Protein AF-A0A968NMA6-F1 (afdb_monomer)

Foldseek 3Di:
DPPPPVVVVVVVVVVVVVVVVLVVLLVVLVVLLVVLVVCLVVVNLVVSLVSLVSSLVSCCVRVNCPDPSNVVSVVVNVVSVVSVVVVVVVVVVVVVVVVVVD

Radius of gyration: 22.26 Å; Cα contacts (8 Å, |Δi|>4): 64; chains: 1; bounding box: 59×18×73 Å

pLDDT: mean 84.62, std 15.58, range [43.38, 97.75]

Solvent-accessible surface area (backbone atoms only — not comparable to full-atom values): 5427 Å² total; per-residue (Å²): 135,83,63,64,65,61,54,50,53,53,50,51,53,49,52,53,53,52,47,52,56,53,52,57,50,49,58,51,26,52,52,32,38,54,53,17,51,54,30,47,74,72,67,39,45,82,71,12,51,62,30,27,50,57,19,32,55,48,30,37,76,74,62,30,75,86,30,69,68,27,46,52,39,50,53,52,45,53,54,46,52,53,51,48,52,52,52,52,52,51,52,52,51,52,53,54,54,52,64,74,78,108

Structure (mmCIF, N/CA/C/O backbone):
data_AF-A0A968NMA6-F1
#
_entry.id   AF-A0A968NMA6-F1
#
loop_
_atom_site.group_PDB
_atom_site.id
_atom_site.type_symbol
_atom_site.label_atom_id
_atom_site.label_alt_id
_atom_site.label_comp_id
_atom_site.label_asym_id
_atom_site.label_entity_id
_atom_site.label_seq_id
_atom_site.pdbx_PDB_ins_code
_atom_site.Cartn_x
_atom_site.Cartn_y
_atom_site.Cartn_z
_atom_site.occupancy
_atom_site.B_iso_or_equiv
_atom_site.auth_seq_id
_atom_site.auth_comp_id
_atom_site.auth_asym_id
_atom_site.auth_atom_id
_atom_site.pdbx_PDB_model_num
ATOM 1 N N . MET A 1 1 ? 27.393 -5.545 -45.484 1.00 43.38 1 MET A N 1
ATOM 2 C CA . MET A 1 1 ? 27.811 -5.019 -44.165 1.00 43.38 1 MET A CA 1
ATOM 3 C C . MET A 1 1 ? 26.575 -4.478 -43.460 1.00 43.38 1 MET A C 1
ATOM 5 O O . MET A 1 1 ? 26.009 -3.500 -43.925 1.00 43.38 1 MET A O 1
ATOM 9 N N . GLN A 1 2 ? 26.075 -5.167 -42.429 1.00 48.56 2 GLN A N 1
ATOM 10 C CA . GLN A 1 2 ? 24.904 -4.702 -41.675 1.00 48.56 2 GLN A CA 1
ATOM 11 C C . GLN A 1 2 ? 25.303 -3.508 -40.799 1.00 48.56 2 GLN A C 1
ATOM 13 O O . GLN A 1 2 ? 26.309 -3.563 -40.097 1.00 48.56 2 GLN A O 1
ATOM 18 N N . CYS A 1 3 ? 24.521 -2.431 -40.864 1.00 45.91 3 CYS A N 1
ATOM 19 C CA . CYS A 1 3 ? 24.783 -1.177 -40.167 1.00 45.91 3 CYS A CA 1
ATOM 20 C C . CYS A 1 3 ? 24.643 -1.355 -38.642 1.00 45.91 3 CYS A C 1
ATOM 22 O O . CYS A 1 3 ? 23.547 -1.290 -38.084 1.00 45.91 3 CYS A O 1
ATOM 24 N N . THR A 1 4 ? 25.763 -1.587 -37.957 1.00 57.75 4 THR A N 1
ATOM 25 C CA . THR A 1 4 ? 25.853 -1.674 -36.488 1.00 57.75 4 THR A CA 1
ATOM 26 C C . THR A 1 4 ? 25.427 -0.374 -35.806 1.00 57.75 4 THR A C 1
ATOM 28 O O . THR A 1 4 ? 24.840 -0.419 -34.727 1.00 57.75 4 THR A O 1
ATOM 31 N N . ARG A 1 5 ? 25.617 0.778 -36.467 1.00 55.34 5 ARG A N 1
ATOM 32 C CA . ARG A 1 5 ? 25.181 2.092 -35.966 1.00 55.34 5 ARG A CA 1
ATOM 33 C C . ARG A 1 5 ? 23.657 2.206 -35.890 1.00 55.34 5 ARG A C 1
ATOM 35 O O . ARG A 1 5 ? 23.144 2.604 -34.853 1.00 55.34 5 ARG A O 1
ATOM 42 N N . CYS A 1 6 ? 22.925 1.783 -36.925 1.00 50.72 6 CYS A N 1
ATOM 43 C CA . CYS A 1 6 ? 21.455 1.789 -36.908 1.00 50.72 6 CYS A CA 1
ATOM 44 C C . CYS A 1 6 ? 20.873 0.832 -35.856 1.00 50.72 6 CYS A C 1
ATOM 46 O O . CYS A 1 6 ? 19.894 1.184 -35.205 1.00 50.72 6 CYS A O 1
ATOM 48 N N . LYS A 1 7 ? 21.494 -0.339 -35.635 1.00 56.88 7 LYS A N 1
ATOM 49 C CA . LYS A 1 7 ? 21.100 -1.247 -34.541 1.00 56.88 7 LYS A CA 1
ATOM 50 C C . LYS A 1 7 ? 21.317 -0.613 -33.164 1.00 56.88 7 LYS A C 1
ATOM 52 O O . LYS A 1 7 ? 20.447 -0.739 -32.314 1.00 56.88 7 LYS A O 1
ATOM 57 N N . HIS A 1 8 ? 22.430 0.094 -32.955 1.00 57.03 8 HIS A N 1
ATOM 58 C CA . HIS A 1 8 ? 22.711 0.763 -31.682 1.00 57.03 8 HIS A CA 1
ATOM 59 C C . HIS A 1 8 ? 21.728 1.908 -31.403 1.00 57.03 8 HIS A C 1
ATOM 61 O O . HIS A 1 8 ? 21.176 1.963 -30.312 1.00 57.03 8 HIS A O 1
ATOM 67 N N . TYR A 1 9 ? 21.430 2.756 -32.398 1.00 58.81 9 TYR A N 1
ATOM 68 C CA . TYR A 1 9 ? 20.439 3.831 -32.252 1.00 58.81 9 TYR A CA 1
ATOM 69 C C . TYR A 1 9 ? 19.022 3.302 -32.011 1.00 58.81 9 TYR A C 1
ATOM 71 O O . TYR A 1 9 ? 18.322 3.829 -31.153 1.00 58.81 9 TYR A O 1
ATOM 79 N N . ALA A 1 10 ? 18.605 2.244 -32.716 1.00 58.94 10 ALA A N 1
ATOM 80 C CA . ALA A 1 10 ? 17.314 1.603 -32.469 1.00 58.94 10 ALA A CA 1
ATOM 81 C C . ALA A 1 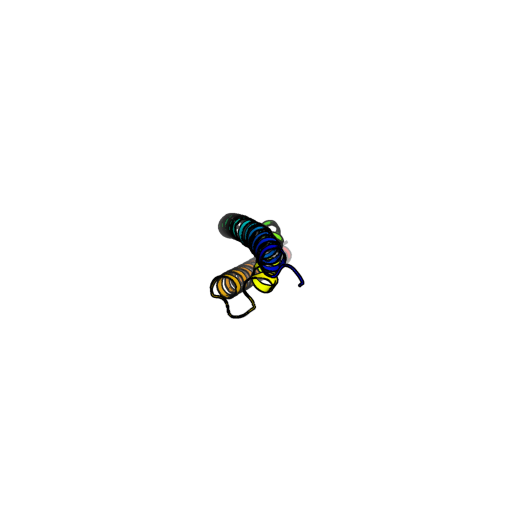10 ? 17.246 0.994 -31.058 1.00 58.94 10 ALA A C 1
ATOM 83 O O . ALA A 1 10 ? 16.238 1.143 -30.376 1.00 58.94 10 ALA A O 1
ATOM 84 N N . HIS A 1 11 ? 18.330 0.366 -30.593 1.00 59.97 11 HIS A N 1
ATOM 85 C CA . HIS A 1 11 ? 18.413 -0.189 -29.243 1.00 59.97 11 HIS A CA 1
ATOM 86 C C . HIS A 1 11 ? 18.403 0.907 -28.166 1.00 59.97 11 HIS A C 1
ATOM 88 O O . HIS A 1 11 ? 17.680 0.782 -27.187 1.00 59.97 11 HIS A O 1
ATOM 94 N N . GLN A 1 12 ? 19.130 2.011 -28.362 1.00 62.62 12 GLN A N 1
ATOM 95 C CA . GLN A 1 12 ? 19.096 3.172 -27.465 1.00 62.62 12 GLN A CA 1
ATOM 96 C C . GLN A 1 12 ? 17.707 3.810 -27.410 1.00 62.62 12 GLN A C 1
ATOM 98 O O . GLN A 1 12 ? 17.231 4.122 -26.328 1.00 62.62 12 GLN A O 1
ATOM 103 N N . TYR A 1 13 ? 17.038 3.973 -28.553 1.00 62.66 13 TYR A N 1
ATOM 104 C CA . TYR A 1 13 ? 15.692 4.543 -28.602 1.00 62.66 13 TYR A CA 1
ATOM 105 C C . TYR A 1 13 ? 14.682 3.662 -27.859 1.00 62.66 13 TYR A C 1
ATOM 107 O O . TYR A 1 13 ? 13.901 4.160 -27.059 1.00 62.66 13 TYR A O 1
ATOM 115 N N . VAL A 1 14 ? 14.756 2.344 -28.063 1.00 62.09 14 VAL A N 1
ATOM 116 C CA . VAL A 1 14 ? 14.000 1.348 -27.296 1.00 62.09 14 VAL A CA 1
ATOM 117 C C . VAL A 1 14 ? 14.288 1.517 -25.800 1.00 62.09 14 VAL A C 1
ATOM 119 O O . VAL A 1 14 ? 13.366 1.829 -25.056 1.00 62.09 14 VAL A O 1
ATOM 122 N N . VAL A 1 15 ? 15.543 1.426 -25.353 1.00 60.88 15 VAL A N 1
ATOM 123 C CA . VAL A 1 15 ? 15.904 1.537 -23.924 1.00 60.88 15 VAL A CA 1
ATOM 124 C C . VAL A 1 15 ? 15.386 2.835 -23.293 1.00 60.88 15 VAL A C 1
ATOM 126 O O . VAL A 1 15 ? 14.779 2.774 -22.235 1.00 60.88 15 VAL A O 1
ATOM 129 N N . VAL A 1 16 ? 15.508 3.986 -23.960 1.00 60.97 16 VAL A N 1
ATOM 130 C CA . VAL A 1 16 ? 15.045 5.280 -23.420 1.00 60.97 16 VAL A CA 1
ATOM 131 C C . VAL A 1 16 ? 13.515 5.366 -23.333 1.00 60.97 16 VAL A C 1
ATOM 133 O O . VAL A 1 16 ? 12.987 5.918 -22.372 1.00 60.97 16 VAL A O 1
ATOM 136 N N . VAL A 1 17 ? 12.779 4.810 -24.300 1.00 62.25 17 VAL A N 1
ATOM 137 C CA . VAL A 1 17 ? 11.303 4.785 -24.266 1.00 62.25 17 VAL A CA 1
ATOM 138 C C . VAL A 1 17 ? 10.794 3.795 -23.213 1.00 62.25 17 VAL A C 1
ATOM 140 O O . VAL A 1 17 ? 9.839 4.100 -22.498 1.00 62.25 17 VAL A O 1
ATOM 143 N N . TYR A 1 18 ? 11.449 2.638 -23.071 1.00 59.62 18 TYR A N 1
ATOM 144 C CA . TYR A 1 18 ? 11.161 1.686 -21.999 1.00 59.62 18 TYR A CA 1
ATOM 145 C C . TYR A 1 18 ? 11.508 2.277 -20.626 1.00 59.62 18 TYR A C 1
ATOM 147 O O . TYR A 1 18 ? 10.697 2.142 -19.718 1.00 59.62 18 TYR A O 1
ATOM 155 N N . ASP A 1 19 ? 12.617 3.005 -20.484 1.00 58.62 19 ASP A N 1
ATOM 156 C CA . ASP A 1 19 ? 12.985 3.711 -19.251 1.00 58.62 19 ASP A CA 1
ATOM 157 C C . ASP A 1 19 ? 11.994 4.834 -18.915 1.00 58.62 19 ASP A C 1
ATOM 159 O O . ASP A 1 19 ? 11.599 4.972 -17.761 1.00 58.62 19 ASP A O 1
ATOM 163 N N . TRP A 1 20 ? 11.507 5.594 -19.902 1.00 60.03 20 TRP A N 1
ATOM 164 C CA . TRP A 1 20 ? 10.475 6.616 -19.683 1.00 60.03 20 TRP A CA 1
ATOM 165 C C . TRP A 1 20 ? 9.139 5.997 -19.238 1.00 60.03 20 TRP A C 1
ATOM 167 O O . TRP A 1 20 ? 8.490 6.503 -18.323 1.00 60.03 20 TRP A O 1
ATOM 177 N N . PHE A 1 21 ? 8.764 4.848 -19.811 1.00 61.03 21 PHE A N 1
ATOM 178 C CA . PHE A 1 21 ? 7.590 4.080 -19.383 1.00 61.03 21 PHE A CA 1
ATOM 179 C C . PHE A 1 21 ? 7.785 3.407 -18.011 1.00 61.03 21 PHE A C 1
ATOM 181 O O . PHE A 1 21 ? 6.827 3.261 -17.251 1.00 61.03 21 PHE A O 1
ATOM 188 N N . ILE A 1 22 ? 9.014 3.006 -17.669 1.00 60.25 22 ILE A N 1
ATOM 189 C CA . ILE A 1 22 ? 9.387 2.455 -16.358 1.00 60.25 22 ILE A CA 1
ATOM 190 C C . ILE A 1 22 ? 9.332 3.545 -15.279 1.00 60.25 22 ILE A C 1
ATOM 192 O O . ILE A 1 22 ? 8.752 3.304 -14.221 1.00 60.25 22 ILE A O 1
ATOM 196 N N . LEU A 1 23 ? 9.87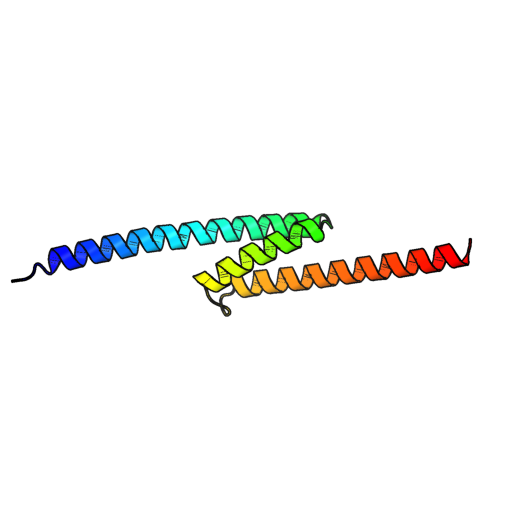1 4.738 -15.547 1.00 60.62 23 LEU A N 1
ATOM 197 C CA . LEU A 1 23 ? 9.889 5.866 -14.610 1.00 60.62 23 LEU A CA 1
ATOM 198 C C . LEU A 1 23 ? 8.487 6.437 -14.368 1.00 60.62 23 LEU A C 1
ATOM 200 O O . LEU A 1 23 ? 8.099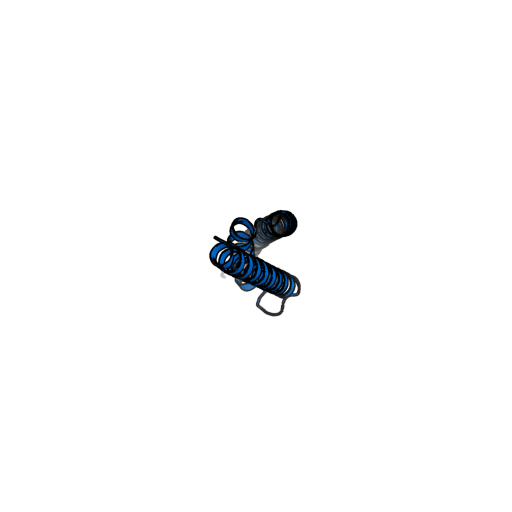 6.602 -13.214 1.00 60.62 23 LEU A O 1
ATOM 204 N N . TYR A 1 24 ? 7.683 6.622 -15.424 1.00 68.62 24 TYR A N 1
ATOM 205 C CA . TYR A 1 24 ? 6.301 7.111 -15.296 1.00 68.62 24 TYR A CA 1
ATOM 206 C C . TYR A 1 24 ? 5.442 6.229 -14.375 1.00 68.62 24 TYR A C 1
ATOM 208 O O . TYR A 1 24 ? 4.567 6.707 -13.655 1.00 68.62 24 TYR A O 1
ATOM 216 N N . ASN A 1 25 ? 5.707 4.923 -14.370 1.00 76.06 25 ASN A N 1
ATOM 217 C CA . ASN A 1 25 ? 4.948 3.967 -13.574 1.00 76.06 25 ASN A CA 1
ATOM 218 C C . ASN A 1 25 ? 5.272 4.064 -12.068 1.00 76.06 25 ASN A C 1
ATOM 220 O O . ASN A 1 25 ? 4.401 3.835 -11.232 1.00 76.06 25 ASN A O 1
ATOM 224 N N . LEU A 1 26 ? 6.502 4.444 -11.707 1.00 88.44 26 LEU A N 1
ATOM 225 C CA . LEU A 1 26 ? 6.923 4.553 -10.306 1.00 88.44 26 LEU A CA 1
ATOM 226 C C . LEU A 1 26 ? 6.378 5.808 -9.621 1.00 88.44 26 LEU A C 1
ATOM 228 O O . LEU A 1 26 ? 5.921 5.712 -8.485 1.00 88.44 26 LEU A O 1
ATOM 232 N N . ASP A 1 27 ? 6.348 6.947 -10.316 1.00 89.50 27 ASP A N 1
ATOM 233 C CA . ASP A 1 27 ? 5.756 8.182 -9.781 1.00 89.50 27 ASP A CA 1
ATOM 234 C C . ASP A 1 27 ? 4.241 8.022 -9.552 1.00 89.50 27 ASP A C 1
ATOM 236 O O . ASP A 1 27 ? 3.671 8.531 -8.580 1.00 89.50 27 ASP A O 1
ATOM 240 N N . TYR A 1 28 ? 3.580 7.251 -10.423 1.00 91.44 28 TYR A N 1
ATOM 241 C CA . TYR A 1 28 ? 2.181 6.874 -10.248 1.00 91.44 28 TYR A CA 1
ATOM 242 C C . TYR A 1 28 ? 1.975 5.991 -9.005 1.00 91.44 28 TYR A C 1
ATOM 244 O O . TYR A 1 28 ? 1.074 6.259 -8.207 1.00 91.44 28 TYR A O 1
ATOM 252 N N . ALA A 1 29 ? 2.838 4.993 -8.781 1.00 94.81 29 ALA A N 1
ATOM 253 C CA . ALA A 1 29 ? 2.794 4.162 -7.576 1.00 94.81 29 ALA A CA 1
ATOM 254 C C . ALA A 1 29 ? 3.062 4.962 -6.290 1.00 94.81 29 ALA A C 1
ATOM 256 O O . ALA A 1 29 ? 2.343 4.784 -5.307 1.00 94.81 29 ALA A O 1
ATOM 257 N N . ASP A 1 30 ? 4.029 5.885 -6.311 1.00 94.94 30 ASP A N 1
ATOM 258 C CA . ASP A 1 30 ? 4.322 6.782 -5.185 1.00 94.94 30 ASP A CA 1
ATOM 259 C C . ASP A 1 30 ? 3.106 7.660 -4.848 1.00 94.94 30 ASP A C 1
ATOM 261 O O . ASP A 1 30 ? 2.767 7.846 -3.677 1.00 94.94 30 ASP A O 1
ATOM 265 N N . SER A 1 31 ? 2.389 8.138 -5.868 1.00 95.69 31 SER A N 1
ATOM 266 C CA . SER A 1 31 ? 1.170 8.934 -5.688 1.00 95.69 31 SER A CA 1
ATOM 267 C C . SER A 1 31 ? 0.039 8.117 -5.053 1.00 95.69 31 SER A C 1
ATOM 269 O O . SER A 1 31 ? -0.613 8.583 -4.114 1.00 95.69 31 SER A O 1
ATOM 271 N N . LEU A 1 32 ? -0.170 6.880 -5.517 1.00 97.00 32 LEU A N 1
ATOM 272 C CA . LEU A 1 32 ? -1.149 5.952 -4.939 1.00 97.00 32 LEU A CA 1
ATOM 273 C C . LEU A 1 32 ? -0.810 5.603 -3.485 1.00 97.00 32 LEU A C 1
ATOM 275 O O . LEU A 1 32 ? -1.690 5.629 -2.624 1.00 97.00 32 LEU A O 1
ATOM 279 N N . HIS A 1 33 ? 0.464 5.321 -3.198 1.00 97.06 33 HIS A N 1
ATOM 280 C CA . HIS A 1 33 ? 0.955 5.022 -1.851 1.00 97.06 33 HIS A CA 1
ATOM 281 C C . HIS A 1 33 ? 0.727 6.196 -0.892 1.00 97.06 33 HIS A C 1
ATOM 283 O O . HIS A 1 33 ? 0.203 6.000 0.206 1.00 97.06 33 HIS A O 1
ATOM 289 N N . CYS A 1 34 ? 1.032 7.421 -1.328 1.00 96.81 34 CYS A N 1
ATOM 290 C CA . CYS A 1 34 ? 0.779 8.634 -0.549 1.00 96.81 34 CYS A CA 1
ATOM 291 C C . CYS A 1 34 ? -0.715 8.836 -0.256 1.00 96.81 34 CYS A C 1
ATOM 293 O O . CYS A 1 34 ? -1.085 9.156 0.877 1.00 96.81 34 CYS A O 1
ATOM 295 N N . LEU A 1 35 ? -1.584 8.624 -1.249 1.00 97.75 35 LEU A N 1
ATOM 296 C CA . LEU A 1 35 ? -3.032 8.750 -1.070 1.00 97.75 35 LEU A CA 1
ATOM 297 C C . LEU A 1 35 ? -3.577 7.691 -0.099 1.00 97.75 35 LEU A C 1
ATOM 299 O O . LEU A 1 35 ? -4.352 8.013 0.803 1.00 97.75 35 LEU A O 1
ATOM 303 N N . ALA A 1 36 ? -3.115 6.447 -0.224 1.00 97.44 36 ALA A N 1
ATOM 304 C CA . ALA A 1 36 ? -3.459 5.366 0.693 1.00 97.44 36 ALA A CA 1
ATOM 305 C C . ALA A 1 36 ? -3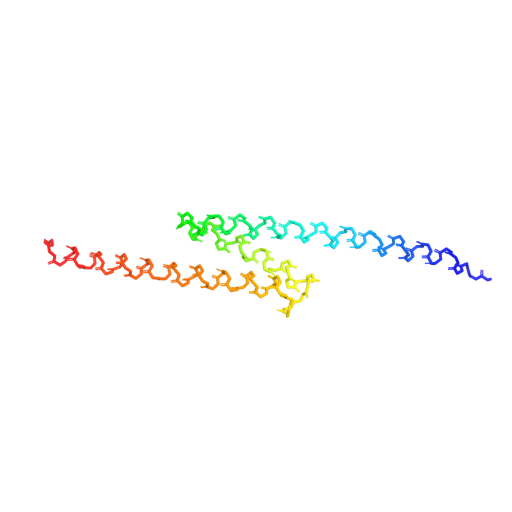.030 5.682 2.135 1.00 97.44 36 ALA A C 1
ATOM 307 O O . ALA A 1 36 ? -3.773 5.446 3.091 1.00 97.44 36 ALA A O 1
ATOM 308 N N . TYR A 1 37 ? -1.842 6.267 2.304 1.00 96.56 37 TYR A N 1
ATOM 309 C CA . TYR A 1 37 ? -1.342 6.707 3.603 1.00 96.56 37 TYR A CA 1
ATOM 310 C C . TYR A 1 37 ? -2.200 7.813 4.219 1.00 96.56 37 TYR A C 1
ATOM 312 O O . TYR A 1 37 ? -2.527 7.750 5.407 1.00 96.56 37 TYR A O 1
ATOM 320 N N . LEU A 1 38 ? -2.635 8.783 3.413 1.00 97.06 38 LEU A N 1
ATOM 321 C CA . LEU A 1 38 ? -3.542 9.834 3.863 1.00 97.06 38 LEU A CA 1
ATOM 322 C C . LEU A 1 38 ? -4.881 9.257 4.350 1.00 97.06 38 LEU A C 1
ATOM 324 O O . LEU A 1 38 ? -5.325 9.596 5.447 1.00 97.06 38 LEU A O 1
ATOM 328 N N . TYR A 1 39 ? -5.500 8.357 3.584 1.00 96.81 39 TYR A N 1
ATOM 329 C CA . TYR A 1 39 ? -6.760 7.721 3.980 1.00 96.81 39 TYR A CA 1
ATOM 330 C C . TYR A 1 39 ? -6.616 6.815 5.208 1.00 96.81 39 TYR A C 1
ATOM 332 O O . TYR A 1 39 ? -7.475 6.844 6.091 1.00 96.81 39 TYR A O 1
ATOM 340 N N . ASN A 1 40 ? -5.497 6.099 5.340 1.00 94.75 40 ASN A N 1
ATOM 341 C CA . ASN A 1 40 ? -5.175 5.339 6.549 1.00 94.75 40 ASN A CA 1
ATOM 342 C C . ASN A 1 40 ? -5.130 6.24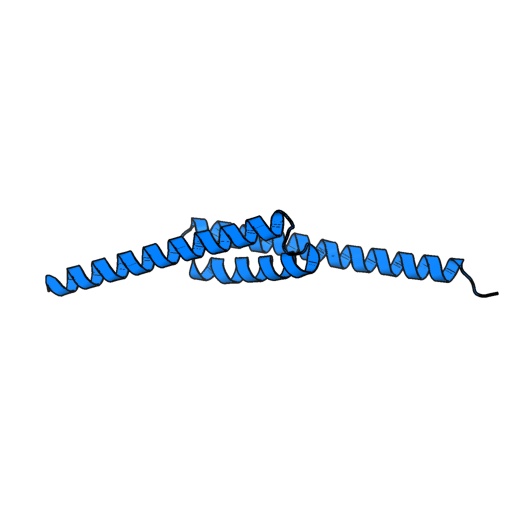3 7.794 1.00 94.75 40 ASN A C 1
ATOM 344 O O . ASN A 1 40 ? -5.649 5.880 8.848 1.00 94.75 40 ASN A O 1
ATOM 348 N N . ASN A 1 41 ? -4.554 7.442 7.679 1.00 93.88 41 ASN A N 1
ATOM 349 C CA . ASN A 1 41 ? -4.503 8.398 8.789 1.00 93.88 41 ASN A CA 1
ATOM 350 C C . ASN A 1 41 ? -5.870 9.014 9.116 1.00 93.88 41 ASN A C 1
ATOM 352 O O . ASN A 1 41 ? -6.101 9.399 10.258 1.00 93.88 41 ASN A O 1
ATOM 356 N N . GLN A 1 42 ? -6.787 9.065 8.149 1.00 94.88 42 GLN A N 1
ATOM 357 C CA . GLN A 1 42 ? -8.176 9.486 8.362 1.00 94.88 42 GLN A CA 1
ATOM 358 C C . GLN A 1 42 ? -9.070 8.366 8.926 1.00 94.88 42 GLN A C 1
ATOM 360 O O . GLN A 1 42 ? -10.252 8.598 9.162 1.00 94.88 42 GLN A O 1
ATOM 365 N N . GLY A 1 43 ? -8.541 7.152 9.121 1.00 92.62 43 GLY A N 1
ATOM 366 C CA . GLY A 1 43 ? -9.320 5.991 9.565 1.00 92.62 43 GLY A CA 1
ATOM 367 C C . GLY A 1 43 ? -10.174 5.346 8.468 1.00 92.62 43 GLY A C 1
ATOM 368 O O . GLY A 1 43 ? -10.946 4.435 8.751 1.00 92.62 43 GLY A O 1
ATOM 369 N N . LYS A 1 44 ? -10.028 5.784 7.212 1.00 94.75 44 LYS A N 1
ATOM 370 C CA . LYS A 1 44 ? -10.751 5.255 6.050 1.00 94.75 44 LYS A CA 1
ATOM 371 C C . LYS A 1 44 ? -10.024 4.045 5.466 1.00 94.75 44 LYS A C 1
ATOM 373 O O . LYS A 1 44 ? -9.446 4.105 4.381 1.00 94.75 44 LYS A O 1
ATOM 378 N N . TYR A 1 45 ? -9.993 2.954 6.225 1.00 94.12 45 TYR A N 1
ATOM 379 C CA . TYR A 1 45 ? -9.197 1.776 5.867 1.00 94.12 45 TYR A CA 1
ATOM 380 C C . TYR A 1 45 ? -9.683 1.089 4.586 1.00 94.12 45 TYR A C 1
ATOM 382 O O . TYR A 1 45 ? -8.849 0.689 3.774 1.00 94.12 45 TYR A O 1
ATOM 390 N N . ASP A 1 46 ? -10.997 1.057 4.357 1.00 92.94 46 ASP A N 1
ATOM 391 C CA . ASP A 1 46 ? -11.601 0.444 3.167 1.00 92.94 46 ASP A CA 1
ATOM 392 C C . ASP A 1 46 ? -11.214 1.170 1.865 1.00 92.94 46 ASP A C 1
ATOM 394 O O . ASP A 1 46 ? -11.011 0.536 0.832 1.00 92.94 46 ASP A O 1
ATOM 398 N N . GLU A 1 47 ? -11.061 2.500 1.915 1.00 94.25 47 GLU A N 1
ATOM 399 C CA . GLU A 1 47 ? -10.618 3.319 0.773 1.00 94.25 47 GLU A CA 1
ATOM 400 C C . GLU A 1 47 ? -9.095 3.225 0.558 1.00 94.25 47 GLU A C 1
ATOM 402 O O . GLU A 1 47 ? -8.612 3.273 -0.573 1.00 94.25 47 GLU A O 1
ATOM 407 N N . ALA A 1 48 ? -8.319 3.067 1.634 1.00 96.94 48 ALA A N 1
ATOM 408 C CA . ALA A 1 48 ? -6.858 3.011 1.585 1.00 96.94 48 ALA A CA 1
ATOM 409 C C . ALA A 1 48 ? -6.301 1.652 1.119 1.00 96.94 48 ALA A C 1
ATOM 411 O O . ALA A 1 48 ? -5.293 1.606 0.412 1.00 96.94 48 ALA A O 1
ATOM 412 N N . GLU A 1 49 ? -6.929 0.538 1.496 1.00 95.06 49 GLU A N 1
ATOM 413 C CA . GLU A 1 49 ? -6.463 -0.805 1.138 1.00 95.06 49 GLU A CA 1
ATOM 414 C C . GLU A 1 49 ? -6.294 -1.056 -0.380 1.00 95.06 49 GLU A C 1
ATOM 416 O O . GLU A 1 49 ? -5.246 -1.587 -0.771 1.00 95.06 49 GLU A O 1
ATOM 421 N N . PRO A 1 50 ? -7.263 -0.737 -1.264 1.00 97.31 50 PRO A N 1
ATOM 422 C CA . PRO A 1 50 ? -7.103 -0.976 -2.700 1.00 97.31 50 PRO A CA 1
ATOM 423 C C . PRO A 1 50 ? -5.967 -0.145 -3.309 1.00 97.31 50 PRO A C 1
ATOM 425 O O . PRO A 1 50 ? -5.256 -0.639 -4.182 1.00 97.31 50 PRO A O 1
ATOM 428 N N . LEU A 1 51 ? -5.744 1.073 -2.809 1.00 97.75 51 LEU A N 1
ATOM 429 C CA . LEU A 1 51 ? -4.670 1.951 -3.274 1.00 97.75 51 LEU A CA 1
ATOM 430 C C . LEU A 1 51 ? -3.288 1.400 -2.906 1.00 97.75 51 LEU A C 1
ATOM 432 O O . LEU A 1 51 ? -2.395 1.365 -3.751 1.00 97.75 51 LEU A O 1
ATOM 436 N N . TYR A 1 52 ? -3.122 0.903 -1.674 1.00 97.50 52 TYR A N 1
ATOM 437 C CA . TYR A 1 52 ? -1.888 0.222 -1.275 1.00 97.50 52 TYR A CA 1
ATOM 438 C C . TYR A 1 52 ? -1.626 -1.035 -2.105 1.00 97.50 52 TYR A C 1
ATOM 440 O O . TYR A 1 52 ? -0.486 -1.269 -2.493 1.00 97.50 52 TYR A O 1
ATOM 448 N N . ARG A 1 53 ? -2.662 -1.831 -2.405 1.00 97.19 53 ARG A N 1
ATOM 449 C CA . ARG A 1 53 ? -2.521 -3.019 -3.263 1.00 97.19 53 ARG A CA 1
ATOM 450 C C . ARG A 1 53 ? -2.053 -2.651 -4.668 1.00 97.19 53 ARG A C 1
ATOM 452 O O . ARG A 1 53 ? -1.075 -3.214 -5.140 1.00 97.19 53 ARG A O 1
ATOM 459 N N . GLN A 1 54 ? -2.685 -1.658 -5.290 1.00 96.38 54 GLN A N 1
ATOM 460 C CA . GLN A 1 54 ? -2.303 -1.215 -6.629 1.00 96.38 54 GLN A CA 1
ATOM 461 C C . GLN A 1 54 ? -0.869 -0.660 -6.669 1.00 96.38 54 GLN A C 1
ATOM 463 O O . GLN A 1 54 ? -0.113 -0.971 -7.588 1.00 96.38 54 GLN A O 1
ATOM 468 N N . ALA A 1 55 ? -0.470 0.128 -5.664 1.00 96.25 55 ALA A N 1
ATOM 469 C CA . ALA A 1 55 ? 0.903 0.616 -5.551 1.00 96.25 55 ALA A CA 1
ATOM 470 C C . ALA A 1 55 ? 1.905 -0.537 -5.363 1.00 96.25 55 ALA A C 1
ATOM 472 O O . ALA A 1 55 ? 2.964 -0.545 -5.989 1.00 96.25 55 ALA A O 1
ATOM 473 N N . LEU A 1 56 ? 1.567 -1.526 -4.527 1.00 96.56 56 LEU A N 1
ATOM 474 C CA . LEU A 1 56 ? 2.408 -2.695 -4.279 1.00 96.56 56 LEU A CA 1
ATOM 475 C C . LEU A 1 56 ? 2.625 -3.525 -5.548 1.00 96.56 56 LEU A C 1
ATOM 477 O O . LEU A 1 56 ? 3.771 -3.854 -5.839 1.00 96.56 56 LEU A O 1
ATOM 481 N N . ASP A 1 57 ? 1.573 -3.790 -6.326 1.00 94.50 57 ASP A N 1
ATOM 482 C CA 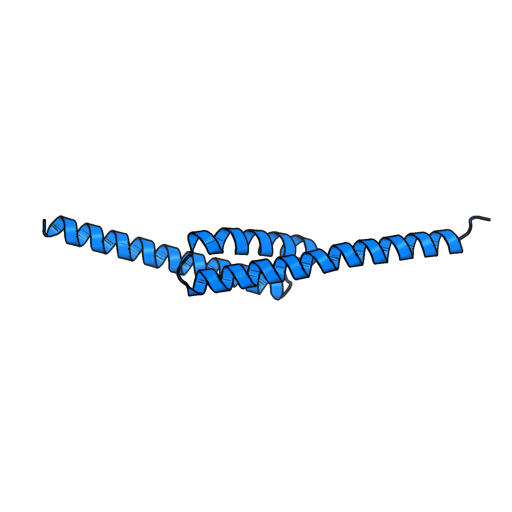. ASP A 1 57 ? 1.673 -4.545 -7.581 1.00 94.50 57 ASP A CA 1
ATOM 483 C C . ASP A 1 57 ? 2.657 -3.880 -8.556 1.00 94.50 57 ASP A C 1
ATOM 485 O O . ASP A 1 57 ? 3.493 -4.545 -9.173 1.00 94.50 57 ASP A O 1
ATOM 489 N N . ILE A 1 58 ? 2.609 -2.548 -8.663 1.00 92.38 58 ILE A N 1
ATOM 490 C CA . ILE A 1 58 ? 3.538 -1.788 -9.505 1.00 92.38 58 ILE A CA 1
ATOM 491 C C . ILE A 1 58 ? 4.967 -1.878 -8.958 1.00 92.38 58 ILE A C 1
ATOM 493 O O . ILE A 1 58 ? 5.903 -2.136 -9.722 1.00 92.38 58 ILE A O 1
ATOM 497 N N . TYR A 1 59 ? 5.160 -1.686 -7.650 1.00 94.44 59 TYR A N 1
ATOM 498 C CA . TYR A 1 59 ? 6.486 -1.785 -7.041 1.00 94.44 59 TYR A CA 1
ATOM 499 C C . TYR A 1 59 ? 7.089 -3.185 -7.193 1.00 94.44 59 TYR A C 1
ATOM 501 O O . TYR A 1 59 ? 8.271 -3.301 -7.507 1.00 94.44 59 TYR A O 1
ATOM 509 N N . GLU A 1 60 ? 6.298 -4.247 -7.047 1.00 93.19 60 GLU A N 1
ATOM 510 C CA . GLU A 1 60 ? 6.761 -5.622 -7.245 1.00 93.19 60 GLU A CA 1
ATOM 511 C C . GLU A 1 60 ? 7.158 -5.884 -8.700 1.00 93.19 60 GLU A C 1
ATOM 513 O O . GLU A 1 60 ? 8.224 -6.449 -8.946 1.00 93.19 60 GLU A O 1
ATOM 518 N N . GLN A 1 61 ? 6.363 -5.415 -9.666 1.00 89.88 61 GLN A N 1
ATOM 519 C CA . GLN A 1 61 ? 6.665 -5.579 -11.091 1.00 89.88 61 GLN A CA 1
ATOM 520 C C . GLN A 1 61 ? 7.901 -4.794 -11.543 1.00 89.88 61 GLN A C 1
ATOM 522 O O . GLN A 1 61 ? 8.608 -5.234 -12.450 1.00 89.88 61 GLN A O 1
ATOM 527 N N . ARG A 1 62 ? 8.148 -3.612 -10.963 1.00 88.75 62 ARG A N 1
ATOM 528 C CA . ARG A 1 62 ? 9.203 -2.691 -11.425 1.00 88.75 62 ARG A CA 1
ATOM 529 C C . ARG A 1 62 ? 10.492 -2.775 -10.623 1.00 88.75 62 ARG A C 1
ATOM 531 O O . ARG A 1 62 ? 11.568 -2.690 -11.204 1.00 88.75 62 ARG A O 1
ATOM 538 N N . LEU A 1 63 ? 10.384 -2.907 -9.306 1.00 90.12 63 LEU A N 1
ATOM 539 C CA . LEU A 1 63 ? 11.511 -2.852 -8.374 1.00 90.12 63 LEU A CA 1
ATOM 540 C C . LEU A 1 63 ? 11.835 -4.226 -7.774 1.00 90.12 63 LEU A C 1
ATOM 542 O O . LEU A 1 63 ? 12.933 -4.430 -7.258 1.00 90.12 63 LEU A O 1
ATOM 546 N N . GLY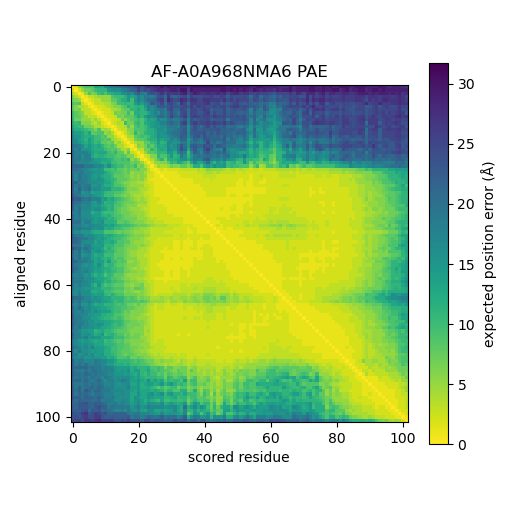 A 1 64 ? 10.892 -5.169 -7.841 1.00 90.94 64 GLY A N 1
ATOM 547 C CA . GLY A 1 64 ? 11.001 -6.483 -7.219 1.00 90.94 64 GLY A CA 1
ATOM 548 C C . GLY A 1 64 ? 10.618 -6.484 -5.736 1.00 90.94 64 GLY A C 1
ATOM 549 O O . GLY A 1 64 ? 10.420 -5.444 -5.102 1.00 90.94 64 GLY A O 1
ATOM 550 N N . SER A 1 65 ? 10.532 -7.685 -5.162 1.00 91.88 65 SER A N 1
ATOM 551 C CA . SER A 1 65 ? 10.075 -7.911 -3.782 1.00 91.88 65 SER A CA 1
ATOM 552 C C . SER A 1 65 ? 11.014 -7.349 -2.714 1.00 91.88 65 SER A C 1
ATOM 554 O O . SER A 1 65 ? 10.560 -6.981 -1.640 1.00 91.88 65 SER A O 1
ATOM 556 N N . ASN A 1 66 ? 12.319 -7.281 -2.991 1.00 92.62 66 ASN A N 1
ATOM 557 C CA . ASN A 1 66 ? 13.333 -6.920 -1.993 1.00 92.62 66 ASN A CA 1
ATOM 558 C C . ASN A 1 66 ? 13.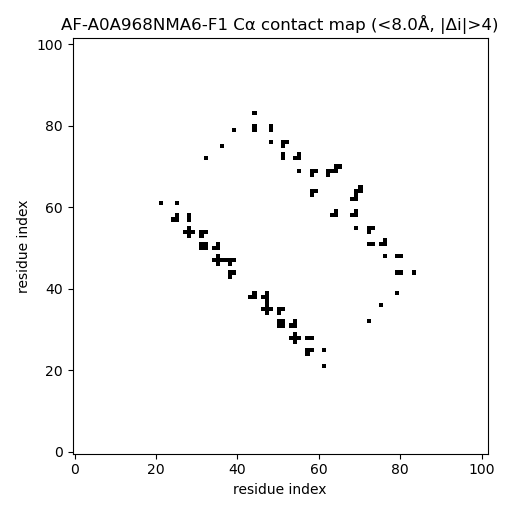618 -5.414 -1.937 1.00 92.62 66 ASN A C 1
ATOM 560 O O . ASN A 1 66 ? 14.426 -4.968 -1.122 1.00 92.62 66 ASN A O 1
ATOM 564 N N . HIS A 1 67 ? 12.991 -4.625 -2.810 1.00 92.69 67 HIS A N 1
ATOM 565 C CA . HIS A 1 67 ? 13.240 -3.197 -2.862 1.00 92.69 67 HIS A CA 1
ATOM 566 C C . HIS A 1 67 ? 12.620 -2.480 -1.646 1.00 92.69 67 HIS A C 1
ATOM 568 O O . HIS A 1 67 ? 11.481 -2.780 -1.275 1.00 92.69 67 HIS A O 1
ATOM 574 N N . PRO A 1 68 ? 13.299 -1.478 -1.050 1.00 95.44 68 PRO A N 1
ATOM 575 C CA . PRO A 1 68 ? 12.791 -0.762 0.122 1.00 95.44 68 PRO A CA 1
ATOM 576 C C . PRO A 1 68 ? 11.384 -0.177 -0.056 1.00 95.44 68 PRO A C 1
ATOM 578 O O . PRO A 1 68 ? 10.567 -0.263 0.853 1.00 95.44 68 PRO A O 1
ATOM 581 N N . ARG A 1 69 ? 11.068 0.372 -1.239 1.00 93.25 69 ARG A N 1
ATOM 582 C CA . ARG A 1 69 ? 9.718 0.895 -1.538 1.00 93.25 69 ARG A CA 1
ATOM 583 C C . ARG A 1 69 ? 8.643 -0.194 -1.504 1.00 93.25 69 ARG A C 1
ATOM 585 O O . ARG A 1 69 ? 7.594 0.018 -0.904 1.00 93.25 69 ARG A O 1
ATOM 592 N N . THR A 1 70 ? 8.927 -1.365 -2.074 1.00 95.50 70 THR A N 1
ATOM 593 C CA . THR A 1 70 ? 8.025 -2.523 -2.053 1.00 95.50 70 THR A CA 1
ATOM 594 C C . THR A 1 70 ? 7.766 -2.978 -0.618 1.00 95.50 70 THR A C 1
ATOM 596 O O . THR A 1 70 ? 6.614 -3.121 -0.209 1.00 95.50 70 THR A O 1
ATOM 599 N N . ASN A 1 71 ? 8.831 -3.111 0.179 1.00 97.06 71 ASN A N 1
ATOM 600 C CA . ASN A 1 71 ? 8.739 -3.499 1.588 1.00 97.06 71 ASN A CA 1
ATOM 601 C C . ASN A 1 71 ? 7.951 -2.480 2.421 1.00 97.06 71 ASN A C 1
ATOM 603 O O . ASN A 1 71 ? 7.071 -2.866 3.187 1.00 97.06 71 ASN A O 1
ATOM 607 N N . ASN A 1 72 ? 8.208 -1.183 2.230 1.00 95.75 72 ASN A N 1
ATOM 608 C CA . ASN A 1 72 ? 7.479 -0.118 2.920 1.00 95.75 72 ASN A CA 1
ATOM 609 C C . ASN A 1 72 ? 5.987 -0.127 2.563 1.00 95.75 72 ASN A C 1
ATOM 611 O O . ASN A 1 72 ? 5.137 0.017 3.441 1.00 95.75 72 ASN A O 1
ATOM 615 N N . CYS A 1 73 ? 5.652 -0.306 1.282 1.00 96.50 73 CYS A N 1
ATOM 616 C CA . CYS A 1 73 ? 4.263 -0.396 0.838 1.00 96.50 73 CYS A CA 1
ATOM 617 C C . CYS A 1 73 ? 3.553 -1.601 1.475 1.00 96.50 73 CYS A C 1
ATOM 619 O O . CYS A 1 73 ? 2.473 -1.454 2.052 1.00 96.50 73 CYS A O 1
ATOM 621 N N . ARG A 1 74 ? 4.205 -2.769 1.467 1.00 97.38 74 ARG A N 1
ATOM 622 C CA . ARG A 1 74 ? 3.700 -3.995 2.095 1.00 97.38 74 ARG A CA 1
ATOM 623 C C . ARG A 1 74 ? 3.469 -3.822 3.595 1.00 97.38 74 ARG A C 1
ATOM 625 O O . ARG A 1 74 ? 2.387 -4.130 4.085 1.00 97.38 74 ARG A O 1
ATOM 632 N N . GLN A 1 75 ? 4.445 -3.269 4.309 1.00 97.50 75 GLN A N 1
ATOM 633 C CA . GLN A 1 75 ? 4.334 -3.058 5.748 1.00 97.50 75 GLN A CA 1
ATOM 634 C C . GLN A 1 75 ? 3.216 -2.067 6.097 1.00 97.50 75 GLN A C 1
ATOM 636 O O . GLN A 1 75 ? 2.464 -2.276 7.049 1.00 97.50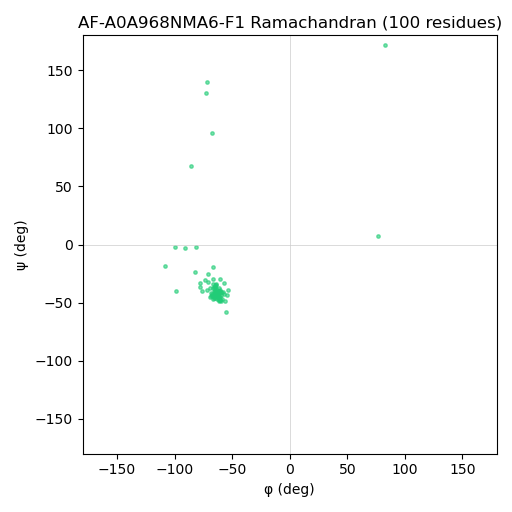 75 GLN A O 1
ATOM 641 N N . ASN A 1 76 ? 3.042 -1.010 5.302 1.00 96.75 76 ASN A N 1
ATOM 642 C CA . ASN A 1 76 ? 1.938 -0.073 5.494 1.00 96.75 76 ASN A CA 1
ATOM 643 C C . ASN A 1 76 ? 0.568 -0.731 5.279 1.00 96.75 76 ASN A C 1
ATOM 645 O O . ASN A 1 76 ? -0.358 -0.469 6.052 1.00 96.75 76 ASN A O 1
ATOM 649 N N . LEU A 1 77 ? 0.447 -1.607 4.279 1.00 97.06 77 LEU A N 1
ATOM 650 C CA . LEU A 1 77 ? -0.763 -2.387 4.026 1.00 97.06 77 LEU A CA 1
ATOM 651 C C . LEU A 1 77 ? -1.084 -3.345 5.188 1.00 97.06 77 LEU A C 1
ATOM 653 O O . LEU A 1 77 ? -2.229 -3.419 5.633 1.00 97.06 77 LEU A O 1
ATOM 657 N N . GLU A 1 78 ? -0.084 -4.044 5.723 1.00 96.62 78 GLU A N 1
ATOM 658 C CA . GLU A 1 78 ? -0.238 -4.933 6.887 1.00 96.62 78 GLU A CA 1
ATOM 659 C C . GLU A 1 78 ? -0.662 -4.168 8.149 1.00 96.62 78 GLU A C 1
ATOM 661 O O . GLU A 1 78 ? -1.574 -4.587 8.874 1.00 96.62 78 GLU A O 1
ATOM 666 N N . ASN A 1 79 ? -0.055 -3.003 8.382 1.00 95.50 79 ASN A N 1
ATOM 667 C CA . ASN A 1 79 ? -0.403 -2.124 9.495 1.00 95.50 79 ASN A CA 1
ATOM 668 C C . ASN A 1 79 ? -1.852 -1.633 9.394 1.00 95.50 79 ASN A C 1
ATOM 670 O O . ASN A 1 79 ? -2.575 -1.634 10.392 1.00 95.50 79 ASN A O 1
ATOM 674 N N . LEU A 1 80 ? -2.296 -1.238 8.197 1.00 95.75 80 LEU A N 1
ATOM 675 C CA . LEU A 1 80 ? -3.685 -0.847 7.957 1.00 95.75 80 LEU A CA 1
ATOM 676 C C . LEU A 1 80 ? -4.648 -1.999 8.257 1.00 95.75 80 LEU A C 1
ATOM 678 O O . LEU A 1 80 ? -5.623 -1.805 8.982 1.00 95.75 80 LEU A O 1
ATOM 682 N N . ARG A 1 81 ? -4.363 -3.206 7.756 1.00 95.00 81 ARG A N 1
ATOM 683 C CA . ARG A 1 81 ? -5.219 -4.384 7.981 1.00 95.00 81 ARG A CA 1
ATOM 684 C C . ARG A 1 81 ? -5.329 -4.739 9.462 1.00 95.00 81 ARG A C 1
ATOM 686 O O . ARG A 1 81 ? -6.408 -5.091 9.934 1.00 95.00 81 ARG A O 1
ATOM 693 N N . SER A 1 82 ? -4.238 -4.580 10.208 1.00 94.62 82 SER A N 1
ATOM 694 C CA . SER A 1 82 ? -4.227 -4.774 11.662 1.00 94.62 82 SER A CA 1
ATOM 695 C C . SER A 1 82 ? -5.128 -3.762 12.383 1.00 94.62 82 SER A C 1
ATOM 697 O O . SER A 1 82 ? -5.907 -4.148 13.257 1.00 94.62 82 SER A O 1
ATOM 699 N N . LYS A 1 83 ? -5.092 -2.482 11.980 1.00 92.50 83 LYS A N 1
ATOM 700 C CA . LYS A 1 83 ? -5.986 -1.437 12.516 1.00 92.50 83 LYS A CA 1
ATOM 701 C C . LYS A 1 83 ? -7.455 -1.709 12.184 1.00 92.50 83 LYS A C 1
ATOM 703 O O . LYS A 1 83 ? -8.305 -1.608 13.065 1.00 92.50 83 LYS A O 1
ATOM 708 N N . MET A 1 84 ? -7.747 -2.109 10.947 1.00 91.69 84 MET A N 1
ATOM 709 C CA . MET A 1 84 ? -9.100 -2.466 10.513 1.00 91.69 84 MET A CA 1
ATOM 710 C C . MET A 1 84 ? -9.672 -3.620 11.343 1.00 91.69 84 MET A C 1
ATOM 712 O O . MET A 1 84 ? -10.785 -3.524 11.854 1.00 91.69 84 MET A O 1
ATOM 716 N N . ASN A 1 85 ? -8.889 -4.684 11.550 1.00 91.12 85 ASN A N 1
ATOM 717 C CA . ASN A 1 85 ? -9.321 -5.822 12.357 1.00 91.12 85 ASN A CA 1
ATOM 718 C C . ASN A 1 85 ? -9.596 -5.421 13.818 1.00 91.12 85 ASN A C 1
ATOM 720 O O . ASN A 1 85 ? -10.616 -5.806 14.384 1.00 91.12 85 ASN A O 1
ATOM 724 N N . SER A 1 86 ? -8.732 -4.590 14.412 1.00 89.12 86 SER A N 1
ATOM 725 C CA . SER A 1 86 ? -8.945 -4.059 15.765 1.00 89.12 86 SER A CA 1
ATOM 726 C C . SER A 1 86 ? -10.239 -3.244 15.874 1.00 89.12 86 SER A C 1
ATOM 728 O O . SER A 1 86 ? -10.992 -3.415 16.832 1.00 89.12 86 SER A O 1
ATOM 730 N N . ASN A 1 87 ? -10.524 -2.380 14.895 1.00 86.19 87 ASN A N 1
ATOM 731 C CA . ASN A 1 87 ? -11.746 -1.572 14.887 1.00 86.19 87 ASN A CA 1
ATOM 732 C C . ASN A 1 87 ? -13.003 -2.439 14.756 1.00 86.19 87 ASN A C 1
ATOM 734 O O . ASN A 1 87 ? -13.983 -2.220 15.471 1.00 86.19 87 ASN A O 1
ATOM 738 N N . ASN A 1 88 ? -12.954 -3.456 13.896 1.00 87.25 88 ASN A N 1
ATOM 739 C CA . ASN A 1 88 ? -14.059 -4.391 13.705 1.00 87.25 88 ASN A CA 1
ATOM 740 C C . ASN A 1 88 ? -14.325 -5.213 14.974 1.00 87.25 88 ASN A C 1
ATOM 742 O O . ASN A 1 88 ? -15.477 -5.366 15.382 1.00 87.25 88 ASN A O 1
ATOM 746 N N . LEU A 1 89 ? -13.268 -5.695 15.637 1.00 86.31 89 LEU A N 1
ATOM 747 C CA . LEU A 1 89 ? -13.373 -6.411 16.911 1.00 86.31 89 LEU A CA 1
ATOM 748 C C . LEU A 1 89 ? -13.967 -5.529 18.013 1.00 86.31 89 LEU A C 1
ATOM 750 O O . LEU A 1 89 ? -14.869 -5.970 18.726 1.00 86.31 89 LEU A O 1
ATOM 754 N N . TRP A 1 90 ? -13.503 -4.283 18.138 1.00 82.44 90 TRP A N 1
ATOM 755 C CA . TRP A 1 90 ? -14.036 -3.349 19.130 1.00 82.44 90 TRP A CA 1
ATOM 756 C C . TRP A 1 90 ? -15.523 -3.063 18.888 1.00 82.44 90 TRP A C 1
ATOM 758 O O . TRP A 1 90 ? -16.320 -3.184 19.816 1.00 82.44 90 TRP A O 1
ATOM 768 N N . SER A 1 91 ? -15.915 -2.804 17.635 1.00 83.12 91 SER A N 1
ATOM 769 C CA . SER A 1 91 ? -17.319 -2.604 17.255 1.00 83.12 91 SER A CA 1
ATOM 770 C C . SER A 1 91 ? -18.196 -3.826 17.570 1.00 83.12 91 SER A C 1
ATOM 772 O O . SER A 1 91 ? -19.309 -3.694 18.088 1.00 83.12 91 SER A O 1
ATOM 774 N N . ALA A 1 92 ? -17.691 -5.039 17.326 1.00 89.00 92 ALA A N 1
ATOM 775 C CA . ALA A 1 92 ? -18.411 -6.270 17.645 1.00 89.00 92 ALA A CA 1
ATOM 776 C C . ALA A 1 92 ? -18.629 -6.443 19.158 1.00 89.00 92 ALA A C 1
ATOM 778 O O . ALA A 1 92 ? -19.724 -6.811 19.589 1.00 89.00 92 ALA A O 1
ATOM 779 N N . ILE A 1 93 ? -17.610 -6.147 19.972 1.00 90.94 93 ILE A N 1
ATOM 780 C CA . ILE A 1 93 ? -17.709 -6.204 21.436 1.00 90.94 93 ILE A CA 1
ATOM 781 C C . ILE A 1 93 ? -18.734 -5.185 21.941 1.00 90.94 93 ILE A C 1
ATOM 783 O O . ILE A 1 93 ? -19.606 -5.551 22.729 1.00 90.94 93 ILE A O 1
ATOM 787 N N . THR A 1 94 ? -18.685 -3.935 21.468 1.00 90.06 94 THR A N 1
ATOM 788 C CA . THR A 1 94 ? -19.622 -2.889 21.911 1.00 90.06 94 THR A CA 1
ATOM 789 C C . THR A 1 94 ? -21.068 -3.230 21.574 1.00 90.06 94 THR A C 1
ATOM 791 O O . THR A 1 94 ? -21.940 -3.050 22.419 1.00 90.06 94 THR A O 1
ATOM 794 N N . ASN A 1 95 ? -21.319 -3.788 20.385 1.00 88.88 95 ASN A N 1
ATOM 795 C CA . ASN A 1 95 ? -22.658 -4.209 19.965 1.00 88.88 95 ASN A CA 1
ATOM 796 C C . ASN A 1 95 ? -23.186 -5.380 20.804 1.00 88.88 95 ASN A C 1
ATOM 798 O O . ASN A 1 95 ? -24.367 -5.439 21.140 1.00 88.88 95 ASN A O 1
ATOM 802 N N . LYS A 1 96 ? -22.310 -6.319 21.178 1.00 92.56 96 LYS A N 1
ATOM 803 C CA . LYS A 1 96 ? -22.693 -7.444 22.035 1.00 92.56 96 LYS A CA 1
ATOM 804 C C . LYS A 1 96 ? -23.024 -6.980 23.454 1.00 92.56 96 LYS A C 1
ATOM 806 O O . LYS A 1 96 ? -24.008 -7.439 24.027 1.00 92.56 96 LYS A O 1
ATOM 811 N N . ILE A 1 97 ? -22.235 -6.053 23.999 1.00 92.62 97 ILE A N 1
ATOM 812 C CA . ILE A 1 97 ? -22.484 -5.461 25.318 1.00 92.62 97 ILE A CA 1
ATOM 813 C C . ILE A 1 97 ? -23.793 -4.660 25.308 1.00 92.62 97 ILE A C 1
ATOM 815 O O . ILE A 1 97 ? -24.604 -4.843 26.209 1.00 92.62 97 ILE A O 1
ATOM 819 N N . SER A 1 98 ? -24.046 -3.826 24.292 1.00 89.12 98 SER A N 1
ATOM 820 C CA . SER A 1 98 ? -25.295 -3.055 24.215 1.00 89.12 98 SER A CA 1
ATOM 821 C C . SER A 1 98 ? -26.532 -3.955 24.131 1.00 89.12 98 SER A C 1
ATOM 823 O O . SER A 1 98 ? -27.499 -3.691 24.837 1.00 89.12 98 SER A O 1
ATOM 825 N N . SER A 1 99 ? -26.469 -5.058 23.373 1.00 87.00 99 SER A N 1
ATOM 826 C CA . SER A 1 99 ? -27.560 -6.045 23.279 1.00 87.00 99 SER A CA 1
ATOM 827 C C . SER A 1 99 ? -27.838 -6.813 24.575 1.00 87.00 99 SER A C 1
ATOM 829 O O . SER A 1 99 ? -28.896 -7.410 24.723 1.00 87.00 99 SER A O 1
ATOM 831 N N . PHE A 1 100 ? -26.881 -6.837 25.506 1.00 91.31 100 PHE A N 1
ATOM 832 C CA . PHE A 1 100 ? -27.046 -7.491 26.804 1.00 91.31 100 PHE A CA 1
ATOM 833 C C . PHE A 1 100 ? -27.783 -6.598 27.815 1.00 91.31 100 PHE A C 1
ATOM 835 O O . PHE A 1 100 ? -28.372 -7.102 28.767 1.00 91.31 100 PHE A O 1
ATOM 842 N N . PHE A 1 101 ? -27.739 -5.278 27.617 1.00 85.00 101 PHE A N 1
ATOM 843 C CA . PHE A 1 101 ? -28.395 -4.286 28.474 1.00 85.00 101 PHE A CA 1
ATOM 844 C C . PHE A 1 101 ? -29.733 -3.769 27.911 1.00 85.00 101 PHE A C 1
ATOM 846 O O . PHE A 1 101 ? -30.372 -2.946 28.567 1.00 85.00 101 PHE A O 1
ATOM 853 N N . SER A 1 102 ? -30.140 -4.227 26.721 1.00 69.69 102 SER A N 1
ATOM 854 C CA . SER A 1 102 ? -31.448 -3.974 26.092 1.00 69.69 102 SER A CA 1
ATOM 855 C C . SER A 1 102 ? -32.397 -5.147 26.291 1.00 69.69 102 SER A C 1
ATOM 857 O O . SER A 1 102 ? -33.569 -4.901 26.639 1.00 69.69 102 SER A O 1
#

Secondary structure (DSSP, 8-state):
---HHHHHHHHHHHHHHHHHHHHHHHHHHHHHHHHHHHHHHTT-HHHHHHHHHHHHHHHHHHH-TTSHHHHHHHHHHHHHHHHHHHHHHHHHHHHHHHHHH-

Mean predicted aligned error: 9.36 Å

Sequence (102 aa):
MQCTRCKHYAHQYVVVVYDWFILYNLDYADSLHCLAYLYNNQGKYDEAEPLYRQALDIYEQRLGSNHPRTNNCRQNLENLRSKMNSNNLWSAITNKISSFFS

Nearest PDB structures (foldseek):
  3zfw-assembly2_B  TM=9.556E-01  e=4.859E-03  Mus musculus
  3zfw-assembly1_A  TM=9.538E-01  e=4.859E-03  Mus musculus
  3edt-assembly1_B  TM=9.584E-01  e=4.579E-03  Homo sapiens
  3edt-assembly3_H  TM=9.593E-01  e=6.161E-03  Homo sapiens
  3ceq-assembly1_B  TM=9.313E-01  e=5.806E-03  Homo sapiens